Protein AF-A0A3Q8IQW9-F1 (afdb_monomer_lite)

Sequence (130 aa):
MASYMMYAAHRRGTMEKRWNALLVSPHSGTLALGEAGVYHARLLLGSRPKPCTQFPMIQGMAELQTALTELSRIFQAFLDGRGTRPYADELPGETVYVEHLLKLPNAQGLYTINSQPPVNGVPSSHRVVE

Organism: Leishmania donovani (NCBI:txid5661)

Secondary structure (DSSP, 8-state):
-HHHHHHHHTS-----S-TTTT---TTS----TT------HHHHHHT-SS---SSTTTTT-S-HHHHHHHHHHHHHHHHTT-S-BTTBSS--GGGGGTHHHHHHHHHTT-----------S--TT-TTT-

Structure (mmCIF, N/CA/C/O backbone):
data_AF-A0A3Q8IQW9-F1
#
_entry.id   AF-A0A3Q8IQW9-F1
#
loop_
_atom_site.group_PDB
_atom_site.id
_atom_site.type_symbol
_atom_site.label_atom_id
_atom_site.label_alt_id
_atom_site.label_comp_id
_atom_site.label_asym_id
_atom_site.label_entity_id
_atom_site.label_seq_id
_atom_site.pdbx_PDB_ins_code
_atom_site.Cartn_x
_atom_site.Cartn_y
_atom_site.Cartn_z
_atom_site.occupancy
_atom_site.B_iso_or_equiv
_atom_site.auth_seq_id
_atom_site.auth_comp_id
_atom_site.auth_asym_id
_atom_site.auth_atom_id
_atom_site.pdbx_PDB_model_num
ATOM 1 N N . MET A 1 1 ? 3.186 11.043 -8.104 1.00 52.44 1 MET A N 1
ATOM 2 C CA . MET A 1 1 ? 4.169 11.831 -8.890 1.00 52.44 1 MET A CA 1
ATOM 3 C C . MET A 1 1 ? 4.262 13.306 -8.478 1.00 52.44 1 MET A C 1
ATOM 5 O O . MET A 1 1 ? 5.368 13.809 -8.333 1.00 52.44 1 MET A O 1
ATOM 9 N N . ALA A 1 2 ? 3.137 14.005 -8.266 1.00 62.56 2 ALA A N 1
ATOM 10 C CA . ALA A 1 2 ? 3.112 15.464 -8.078 1.00 62.56 2 ALA A CA 1
ATOM 11 C C . ALA A 1 2 ? 3.941 15.998 -6.887 1.00 62.56 2 ALA A C 1
ATOM 13 O O . ALA A 1 2 ? 4.661 16.979 -7.044 1.00 62.56 2 ALA A O 1
ATOM 14 N N . SER A 1 3 ? 3.896 15.341 -5.720 1.00 64.94 3 SER A N 1
ATOM 15 C CA . SER A 1 3 ? 4.617 15.813 -4.522 1.00 64.94 3 SER A CA 1
ATOM 16 C C . SER A 1 3 ? 6.148 15.749 -4.672 1.00 64.94 3 SER A C 1
ATOM 18 O O . SER A 1 3 ? 6.846 16.706 -4.342 1.00 64.94 3 SER A O 1
ATOM 20 N N . TYR A 1 4 ? 6.679 14.665 -5.257 1.00 69.88 4 TYR A N 1
ATOM 21 C CA . TYR A 1 4 ? 8.121 14.524 -5.491 1.00 69.88 4 TYR A CA 1
ATOM 22 C C . TYR A 1 4 ? 8.646 15.567 -6.480 1.00 69.88 4 TYR A C 1
ATOM 24 O O . TYR A 1 4 ? 9.665 16.189 -6.210 1.00 69.88 4 TYR A O 1
ATOM 32 N N . MET A 1 5 ? 7.946 15.792 -7.598 1.00 68.69 5 MET A N 1
ATOM 33 C CA . MET A 1 5 ? 8.373 16.774 -8.602 1.00 68.69 5 MET A CA 1
ATOM 34 C C . MET A 1 5 ? 8.393 18.198 -8.041 1.00 68.69 5 MET A C 1
ATOM 36 O O . MET A 1 5 ? 9.328 18.940 -8.320 1.00 68.69 5 MET A O 1
ATOM 40 N N . MET A 1 6 ? 7.412 18.558 -7.206 1.00 65.44 6 MET A N 1
ATOM 41 C CA . MET A 1 6 ? 7.402 19.836 -6.485 1.00 65.44 6 MET A CA 1
ATOM 42 C C . MET A 1 6 ? 8.627 19.976 -5.575 1.00 65.44 6 MET A C 1
ATOM 44 O O . MET A 1 6 ? 9.334 20.976 -5.639 1.00 65.44 6 MET A O 1
ATOM 48 N N . TYR A 1 7 ? 8.925 18.953 -4.770 1.00 63.84 7 TYR A N 1
ATOM 49 C CA . TYR A 1 7 ? 10.113 18.946 -3.914 1.00 63.84 7 TYR A CA 1
ATOM 50 C C . TYR A 1 7 ? 11.421 19.017 -4.721 1.00 63.84 7 TYR A C 1
ATOM 52 O O . TYR A 1 7 ? 12.314 19.807 -4.414 1.00 63.84 7 TYR A O 1
ATOM 60 N N . ALA A 1 8 ? 11.534 18.208 -5.775 1.00 65.75 8 ALA A N 1
ATOM 61 C CA . ALA A 1 8 ? 12.722 18.120 -6.613 1.00 65.75 8 ALA A CA 1
ATOM 62 C C . ALA A 1 8 ? 12.962 19.403 -7.424 1.00 65.75 8 ALA A C 1
ATOM 64 O O . ALA A 1 8 ? 14.114 19.778 -7.606 1.00 65.75 8 ALA A O 1
ATOM 65 N N . ALA A 1 9 ? 11.911 20.120 -7.840 1.00 62.94 9 ALA A N 1
ATOM 66 C CA . ALA A 1 9 ? 12.029 21.409 -8.527 1.00 62.94 9 ALA A CA 1
ATOM 67 C C . ALA A 1 9 ? 12.739 22.480 -7.677 1.00 62.94 9 ALA A C 1
ATOM 69 O O . ALA A 1 9 ? 13.380 23.379 -8.221 1.00 62.94 9 ALA A O 1
ATOM 70 N N . HIS A 1 10 ? 12.674 22.368 -6.347 1.00 59.00 10 HIS A N 1
ATOM 71 C CA . HIS A 1 10 ? 13.406 23.246 -5.432 1.00 59.00 10 HIS A CA 1
ATOM 72 C C . HIS A 1 10 ? 14.879 22.841 -5.239 1.00 59.00 10 HIS A C 1
ATOM 74 O O . HIS A 1 10 ? 15.660 23.629 -4.703 1.00 59.00 10 HIS A O 1
ATOM 80 N N . ARG A 1 11 ? 15.297 21.649 -5.689 1.00 59.16 11 ARG A N 1
ATOM 81 C CA . ARG A 1 11 ? 16.696 21.204 -5.642 1.00 59.16 11 ARG A CA 1
ATOM 82 C C . ARG A 1 11 ? 17.403 21.532 -6.958 1.00 59.16 11 ARG A C 1
ATOM 84 O O . ARG A 1 11 ? 17.078 20.998 -8.013 1.00 59.16 11 ARG A O 1
ATOM 91 N N . ARG A 1 12 ? 18.422 22.395 -6.898 1.00 50.72 12 ARG A N 1
ATOM 92 C CA . ARG A 1 12 ? 19.330 22.633 -8.031 1.00 50.72 12 ARG A CA 1
ATOM 93 C C . ARG A 1 12 ? 20.325 21.473 -8.134 1.00 50.72 12 ARG A C 1
ATOM 95 O O . ARG A 1 12 ? 21.205 21.356 -7.289 1.00 50.72 12 ARG A O 1
ATOM 102 N N . GLY A 1 13 ? 20.184 20.637 -9.161 1.00 56.97 13 GLY A N 1
ATOM 103 C CA . GLY A 1 13 ? 21.138 19.576 -9.497 1.00 56.97 13 GLY A CA 1
ATOM 104 C C . GLY A 1 13 ? 20.439 18.291 -9.930 1.00 56.97 13 GLY A C 1
ATOM 105 O O . GLY A 1 13 ? 19.781 17.631 -9.129 1.00 56.97 13 GLY A O 1
ATOM 106 N N . THR A 1 14 ? 20.581 17.921 -11.200 1.00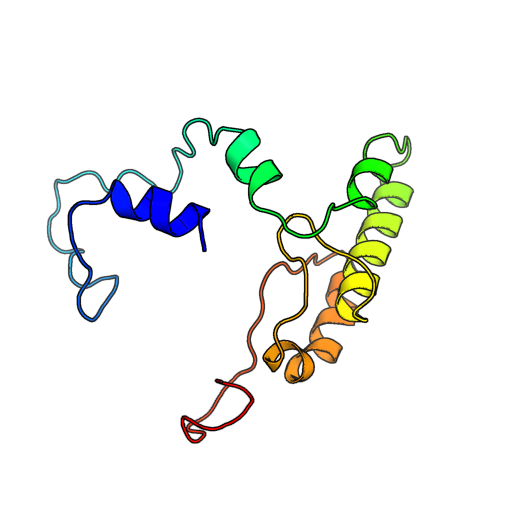 55.19 14 THR A N 1
ATOM 107 C CA . THR A 1 14 ? 20.147 16.620 -11.713 1.00 55.19 14 THR A CA 1
ATOM 108 C C . THR A 1 14 ? 21.135 15.555 -11.249 1.00 55.19 14 THR A C 1
ATOM 110 O O . THR A 1 14 ? 22.312 15.596 -11.601 1.00 55.19 14 THR A O 1
ATOM 113 N N . MET A 1 15 ? 20.676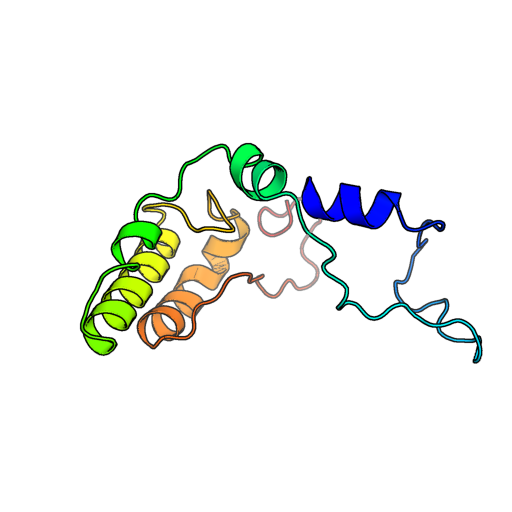 14.604 -10.432 1.00 58.34 15 MET A N 1
ATOM 114 C CA . MET A 1 15 ? 21.500 13.456 -10.060 1.00 58.34 15 MET A CA 1
ATOM 115 C C . MET A 1 15 ? 21.623 12.514 -11.252 1.00 58.34 15 MET A C 1
ATOM 117 O O . MET A 1 15 ? 20.748 11.691 -11.509 1.00 58.34 15 MET A O 1
ATOM 121 N N . GLU A 1 16 ? 22.722 12.627 -11.985 1.00 58.06 16 GLU A N 1
ATOM 122 C CA . GLU A 1 16 ? 23.052 11.666 -13.023 1.00 58.06 16 GLU A CA 1
ATOM 123 C C . GLU A 1 16 ? 23.694 10.428 -12.376 1.00 58.06 16 GLU A C 1
ATOM 125 O O . GLU A 1 16 ? 24.776 10.479 -11.795 1.00 58.06 16 GLU A O 1
ATOM 130 N N . LYS A 1 17 ? 23.025 9.280 -12.515 1.00 61.94 17 LYS A N 1
ATOM 131 C CA . LYS A 1 17 ? 23.561 7.913 -12.345 1.00 61.94 17 LYS A CA 1
ATOM 132 C C . LYS A 1 17 ? 23.630 7.333 -10.925 1.00 61.94 17 LYS A C 1
ATOM 134 O O . LYS A 1 17 ? 23.366 6.140 -10.793 1.00 61.94 17 LYS A O 1
ATOM 139 N N . ARG A 1 18 ? 23.957 8.082 -9.863 1.00 63.22 18 ARG A N 1
ATOM 140 C CA . ARG A 1 18 ? 23.964 7.545 -8.477 1.00 63.22 18 ARG A CA 1
ATOM 141 C C . ARG A 1 18 ? 23.552 8.586 -7.443 1.00 63.22 18 ARG A C 1
ATOM 143 O O . ARG A 1 18 ? 24.169 9.642 -7.360 1.00 63.22 18 ARG A O 1
ATOM 150 N N . TRP A 1 19 ? 22.594 8.224 -6.582 1.00 62.69 19 TRP A N 1
ATOM 151 C CA . TRP A 1 19 ? 22.060 9.114 -5.540 1.00 62.69 19 TRP A CA 1
ATOM 152 C C . TRP A 1 19 ? 23.129 9.633 -4.552 1.00 62.69 19 TRP A C 1
ATOM 154 O O . TRP A 1 19 ? 23.018 10.739 -4.038 1.00 62.69 19 TRP A O 1
ATOM 164 N N . ASN A 1 20 ? 24.211 8.871 -4.337 1.00 58.38 20 ASN A N 1
ATOM 165 C CA . ASN A 1 20 ? 25.249 9.176 -3.342 1.00 58.38 20 ASN A CA 1
ATOM 166 C C . ASN A 1 20 ? 26.592 9.662 -3.921 1.00 58.38 20 ASN A C 1
ATOM 168 O O . ASN A 1 20 ? 27.566 9.749 -3.177 1.00 58.38 20 ASN A O 1
ATOM 172 N N . ALA A 1 21 ? 26.694 9.984 -5.215 1.00 47.97 21 ALA A N 1
ATOM 173 C CA . ALA A 1 21 ? 27.984 10.375 -5.806 1.00 47.97 21 ALA A CA 1
ATOM 174 C C . ALA A 1 21 ? 28.545 11.727 -5.296 1.00 47.97 21 ALA A C 1
ATOM 176 O O . ALA A 1 21 ? 29.678 12.067 -5.618 1.00 47.97 21 ALA A O 1
ATOM 177 N N . LEU A 1 22 ? 27.790 12.481 -4.484 1.00 44.06 22 LEU A N 1
ATOM 178 C CA . LEU A 1 22 ? 28.156 13.812 -3.978 1.00 44.06 22 LEU A CA 1
ATOM 179 C C . LEU A 1 22 ? 28.412 13.887 -2.459 1.00 44.06 22 LEU A C 1
ATOM 181 O O . LEU A 1 22 ? 28.554 14.983 -1.928 1.00 44.06 22 LEU A O 1
ATOM 185 N N . LEU A 1 23 ? 28.530 12.766 -1.737 1.00 43.25 23 LEU A N 1
ATOM 186 C CA . LEU A 1 23 ? 28.791 12.790 -0.282 1.00 43.25 23 LEU A CA 1
ATOM 187 C C . LEU A 1 23 ? 30.257 13.085 0.110 1.00 43.25 23 LEU A C 1
ATOM 189 O O . LEU A 1 23 ? 30.668 12.776 1.225 1.00 43.25 23 LEU A O 1
ATOM 193 N N . VAL A 1 24 ? 31.049 13.716 -0.764 1.00 40.53 24 VAL A N 1
ATOM 194 C CA . VAL A 1 24 ? 32.398 14.208 -0.431 1.00 40.53 24 VAL A CA 1
ATOM 195 C C . VAL A 1 24 ? 32.445 15.730 -0.570 1.00 40.53 24 VAL A C 1
ATOM 197 O O . VAL A 1 24 ? 33.037 16.280 -1.490 1.00 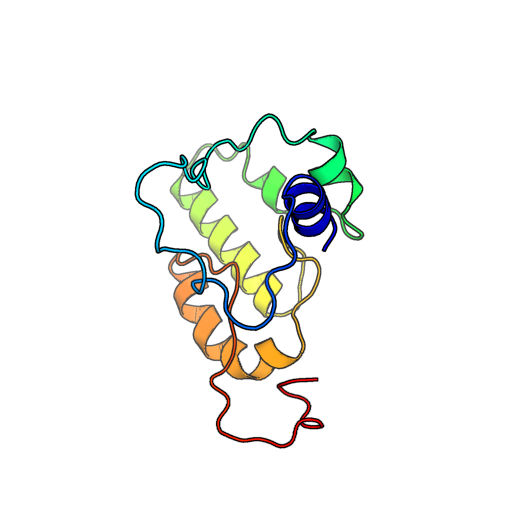40.53 24 VAL A O 1
ATOM 200 N N . SER A 1 25 ? 31.800 16.425 0.365 1.00 34.66 25 SER A N 1
ATOM 201 C CA . SER A 1 25 ? 32.236 17.757 0.794 1.00 34.66 25 SER A CA 1
ATOM 202 C C . SER A 1 25 ? 31.791 17.978 2.243 1.00 34.66 25 SER A C 1
ATOM 204 O O . SER A 1 25 ? 30.599 17.830 2.520 1.00 34.66 25 SER A O 1
ATOM 206 N N . PRO A 1 26 ? 32.690 18.299 3.195 1.00 41.06 26 PRO A N 1
ATOM 207 C CA . PRO A 1 26 ? 32.339 18.266 4.613 1.00 41.06 26 PRO A CA 1
ATOM 208 C C . PRO A 1 26 ? 31.449 19.429 5.071 1.00 41.06 26 PRO A C 1
ATOM 210 O O . PRO A 1 26 ? 31.004 19.410 6.215 1.00 41.06 26 PRO A O 1
ATOM 213 N N . HIS A 1 27 ? 31.216 20.469 4.260 1.00 35.81 27 HIS A N 1
ATOM 214 C CA . HIS A 1 27 ? 30.662 21.750 4.736 1.00 35.81 27 HIS A CA 1
ATOM 215 C C . HIS A 1 27 ? 29.563 22.329 3.831 1.00 35.81 27 HIS A C 1
ATOM 217 O O . HIS A 1 27 ? 29.598 23.498 3.450 1.00 35.81 27 HIS A O 1
ATOM 223 N N . SER A 1 28 ? 28.541 21.546 3.499 1.00 35.38 28 SER A N 1
ATOM 224 C CA . SER A 1 28 ? 27.280 22.138 3.053 1.00 35.38 28 SER A CA 1
ATOM 225 C C . SER A 1 28 ? 26.142 21.332 3.636 1.00 35.38 28 SER A C 1
ATOM 227 O O . SER A 1 28 ? 26.026 20.139 3.367 1.00 35.38 28 SER A O 1
ATOM 229 N N . GLY A 1 29 ? 25.376 21.977 4.516 1.00 37.97 29 GLY A N 1
ATOM 230 C CA . GLY A 1 29 ? 24.263 21.372 5.221 1.00 37.97 29 GLY A CA 1
ATOM 231 C C . GLY A 1 29 ? 23.320 20.727 4.225 1.00 37.97 29 GLY A C 1
ATOM 232 O O . GLY A 1 29 ? 22.551 21.403 3.543 1.00 37.97 29 GLY A O 1
ATOM 233 N N . THR A 1 30 ? 23.379 19.402 4.162 1.00 39.59 30 THR A N 1
ATOM 234 C CA . THR A 1 30 ? 22.270 18.575 3.728 1.00 39.59 30 THR A CA 1
ATOM 235 C C . THR A 1 30 ? 21.095 19.006 4.593 1.00 39.59 30 THR A C 1
ATOM 237 O O . THR A 1 30 ? 20.985 18.567 5.736 1.00 39.59 30 THR A O 1
ATOM 240 N N . LEU A 1 31 ? 20.266 19.936 4.10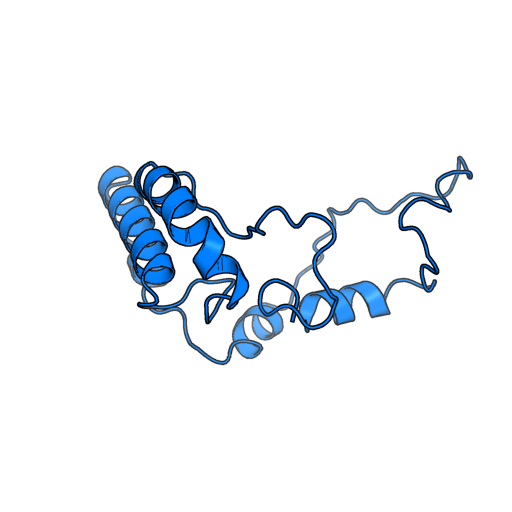6 1.00 39.94 31 LEU A N 1
ATOM 241 C CA . LEU A 1 31 ? 18.991 20.233 4.743 1.00 39.94 31 LEU A CA 1
ATOM 242 C C . LEU A 1 31 ? 18.298 18.885 4.888 1.00 39.94 31 LEU A C 1
ATOM 244 O O . LEU A 1 31 ? 18.054 18.188 3.893 1.00 39.94 31 LEU A O 1
ATOM 248 N N . ALA A 1 32 ? 18.140 18.481 6.146 1.00 41.44 32 ALA A N 1
ATOM 249 C CA . ALA A 1 32 ? 17.633 17.184 6.519 1.00 41.44 32 ALA A CA 1
ATOM 250 C C . ALA A 1 32 ? 16.337 16.926 5.745 1.00 41.44 32 ALA A C 1
ATOM 252 O O . ALA A 1 32 ? 15.498 17.818 5.592 1.00 41.44 32 ALA A O 1
ATOM 253 N N . LEU A 1 33 ? 16.179 15.701 5.243 1.00 45.88 33 LEU A N 1
ATOM 254 C CA . LEU A 1 33 ? 14.877 15.151 4.870 1.00 45.88 33 LEU A CA 1
ATOM 255 C C . LEU A 1 33 ? 13.974 15.225 6.115 1.00 45.88 33 LEU A C 1
ATOM 257 O O . LEU A 1 33 ? 13.925 14.284 6.897 1.00 45.88 33 LEU A O 1
ATOM 261 N N . GLY A 1 34 ? 13.360 16.377 6.372 1.00 40.31 34 GLY A N 1
ATOM 262 C CA . GLY A 1 34 ? 12.746 16.648 7.670 1.00 40.31 34 GLY A CA 1
ATOM 263 C C . GLY A 1 34 ? 12.033 17.990 7.776 1.00 40.31 34 GLY A C 1
ATOM 264 O O . GLY A 1 34 ? 11.019 18.063 8.461 1.00 40.31 34 GLY A O 1
ATOM 265 N N . GLU A 1 35 ? 12.452 19.026 7.045 1.00 43.56 35 GLU A N 1
ATOM 266 C CA . GLU A 1 35 ? 11.654 20.255 6.961 1.00 43.56 35 GLU A CA 1
ATOM 267 C C . GLU A 1 35 ? 10.536 20.076 5.930 1.00 43.56 35 GLU A C 1
ATOM 269 O O . GLU A 1 35 ? 10.566 20.598 4.816 1.00 43.56 35 GLU A O 1
ATOM 274 N N . ALA A 1 36 ? 9.521 19.296 6.310 1.00 44.22 36 ALA A N 1
ATOM 275 C CA . ALA A 1 36 ? 8.209 19.307 5.678 1.00 44.22 36 ALA A CA 1
ATOM 276 C C . ALA A 1 36 ? 7.522 20.647 5.995 1.00 44.22 36 ALA A C 1
ATOM 278 O O . ALA A 1 36 ? 6.537 20.711 6.729 1.00 44.22 36 ALA A O 1
ATOM 279 N N . GLY A 1 37 ? 8.088 21.738 5.474 1.00 43.62 37 GLY A N 1
ATOM 280 C CA . GLY A 1 37 ? 7.481 23.055 5.498 1.00 43.62 37 GLY A CA 1
ATOM 281 C C . GLY A 1 37 ? 6.131 22.974 4.802 1.00 43.62 37 GLY A C 1
ATOM 282 O O . GLY A 1 37 ? 6.073 22.724 3.604 1.00 43.62 37 GLY A O 1
ATOM 283 N N . VAL A 1 38 ? 5.067 23.107 5.598 1.00 47.75 38 VAL A N 1
ATOM 284 C CA . VAL A 1 38 ? 3.676 23.392 5.218 1.00 47.75 38 VAL A CA 1
ATOM 285 C C . VAL A 1 38 ? 3.338 22.940 3.793 1.00 47.75 38 VAL A C 1
ATOM 287 O O . VAL A 1 38 ? 3.178 23.747 2.877 1.00 47.75 38 VAL A O 1
ATOM 290 N N . TYR A 1 39 ? 3.193 21.629 3.590 1.00 51.78 39 TYR A N 1
ATOM 291 C CA . TYR A 1 39 ? 2.466 21.152 2.420 1.00 51.78 39 TYR A CA 1
ATOM 292 C C . TYR A 1 39 ? 1.067 21.769 2.490 1.00 51.78 39 TYR A C 1
ATOM 294 O O . TYR A 1 39 ? 0.306 21.479 3.415 1.00 51.78 39 TYR A O 1
ATOM 302 N N . HIS A 1 40 ? 0.715 22.642 1.541 1.00 54.50 40 HIS A N 1
ATOM 303 C CA . HIS A 1 40 ? -0.656 23.128 1.433 1.00 54.50 40 HIS A CA 1
ATOM 304 C C . HIS A 1 40 ? -1.567 21.901 1.339 1.00 54.50 40 HIS A C 1
ATOM 306 O O . HIS A 1 40 ? -1.489 21.158 0.364 1.00 54.50 40 HIS A O 1
ATOM 312 N N . ALA A 1 41 ? -2.433 21.678 2.332 1.00 54.62 41 ALA A N 1
ATOM 313 C CA . ALA A 1 41 ? -3.354 20.538 2.370 1.00 54.62 41 ALA A CA 1
ATOM 314 C C . ALA A 1 41 ? -4.151 20.380 1.057 1.00 54.62 41 ALA A C 1
ATOM 316 O O . ALA A 1 41 ? -4.473 19.268 0.656 1.00 54.62 41 ALA A O 1
ATOM 317 N N . ARG A 1 42 ? -4.370 21.481 0.319 1.00 52.81 42 ARG A N 1
ATOM 318 C CA . ARG A 1 42 ? -4.923 21.487 -1.046 1.00 52.81 42 ARG A CA 1
ATOM 319 C C . ARG A 1 42 ? -4.124 20.666 -2.069 1.00 52.81 42 ARG A C 1
ATOM 321 O O . ARG A 1 42 ? -4.747 20.057 -2.924 1.00 52.81 42 ARG A O 1
ATOM 328 N N . LEU A 1 43 ? -2.793 20.612 -1.999 1.00 56.66 43 LEU A N 1
ATOM 329 C CA . LEU A 1 43 ? -1.959 19.780 -2.882 1.00 56.66 43 LEU A CA 1
ATOM 330 C C . LEU A 1 43 ? -2.077 18.288 -2.543 1.00 56.66 43 LEU A C 1
ATOM 332 O O . LEU A 1 43 ? -2.117 17.452 -3.443 1.00 56.66 43 LEU A O 1
ATOM 336 N N . LEU A 1 44 ? -2.165 17.952 -1.254 1.00 59.84 44 LEU A N 1
ATOM 337 C CA . LEU A 1 44 ? -2.341 16.569 -0.793 1.00 59.84 44 LEU A CA 1
ATOM 338 C C . LEU A 1 44 ? -3.762 16.046 -1.063 1.00 59.84 44 LEU A C 1
ATOM 340 O O . LEU A 1 44 ? -3.933 14.874 -1.377 1.00 59.84 44 LEU A O 1
ATOM 344 N N . LEU A 1 45 ? -4.773 16.916 -0.978 1.00 56.72 45 LEU A N 1
ATOM 345 C CA . LEU A 1 45 ? -6.183 16.565 -1.173 1.00 56.72 45 LEU A CA 1
ATOM 346 C C . LEU A 1 45 ? -6.641 16.682 -2.636 1.00 56.72 45 LEU A C 1
ATOM 348 O O . LEU A 1 45 ? -7.437 15.869 -3.090 1.00 56.72 45 LEU A O 1
ATOM 352 N N . GLY A 1 46 ? -6.142 17.668 -3.387 1.00 52.09 46 GLY A N 1
ATOM 353 C CA . GLY A 1 46 ? -6.559 17.945 -4.768 1.00 52.09 46 GLY A CA 1
ATOM 354 C C . GLY A 1 46 ? -5.853 17.108 -5.835 1.00 52.09 46 GLY A C 1
ATOM 355 O O . GLY A 1 46 ? -6.216 17.182 -7.003 1.00 52.09 46 GLY A O 1
ATOM 356 N N . SER A 1 47 ? -4.846 16.317 -5.460 1.00 56.72 47 SER A N 1
ATOM 357 C CA . SER A 1 47 ? -4.093 15.464 -6.390 1.00 56.72 47 SER A CA 1
ATOM 358 C C . SER A 1 47 ? -4.662 14.052 -6.527 1.00 56.72 47 SER A C 1
ATOM 360 O O . SER A 1 47 ? -4.105 13.247 -7.274 1.00 56.72 47 SER A O 1
ATOM 362 N N . ARG A 1 48 ? -5.751 13.736 -5.814 1.00 63.16 48 ARG A N 1
ATOM 363 C CA . ARG A 1 48 ? -6.285 12.379 -5.761 1.00 63.16 48 ARG A CA 1
ATOM 364 C C . ARG A 1 48 ? -7.476 12.169 -6.695 1.00 63.16 48 ARG A C 1
ATOM 366 O O . ARG A 1 48 ? -8.481 12.858 -6.539 1.00 63.16 48 ARG A O 1
ATOM 373 N N . PRO A 1 49 ? -7.415 11.179 -7.602 1.00 62.94 49 PRO A N 1
ATOM 374 C CA . PRO A 1 49 ? -8.549 10.799 -8.436 1.00 62.94 49 PRO A CA 1
ATOM 375 C C . PRO A 1 49 ? -9.678 10.115 -7.651 1.00 62.94 49 PRO A C 1
ATOM 377 O O . PRO A 1 49 ? -10.829 10.215 -8.068 1.00 62.94 49 PRO A O 1
ATOM 380 N N . LYS A 1 50 ? -9.390 9.435 -6.525 1.00 72.81 50 LYS A N 1
ATOM 381 C CA . LYS A 1 50 ? -10.413 8.752 -5.713 1.00 72.81 50 LYS A CA 1
ATOM 382 C C . LYS A 1 50 ? -10.421 9.250 -4.258 1.00 72.81 50 LYS A C 1
ATOM 384 O O . LYS A 1 50 ? -9.368 9.282 -3.618 1.00 72.81 50 LYS A O 1
ATOM 389 N N . PRO A 1 51 ? -11.591 9.620 -3.702 1.00 69.81 51 PRO A N 1
ATOM 390 C CA . PRO A 1 51 ? -11.694 10.038 -2.309 1.00 69.81 51 PRO A CA 1
ATOM 391 C C . PRO A 1 51 ? -11.522 8.846 -1.358 1.00 69.81 51 PRO A C 1
ATOM 393 O O . PRO A 1 51 ? -12.133 7.793 -1.535 1.00 69.81 51 PRO A O 1
ATOM 396 N N . CYS A 1 52 ? -10.726 9.034 -0.305 1.00 74.81 52 CYS A N 1
ATOM 397 C CA . CYS A 1 52 ? -10.568 8.056 0.768 1.00 74.81 52 CYS A CA 1
ATOM 398 C C . CYS A 1 52 ? -11.677 8.233 1.812 1.00 74.81 52 CYS A C 1
ATOM 400 O O . CYS A 1 52 ? -11.582 9.091 2.688 1.00 74.81 52 CYS A O 1
ATOM 402 N N . THR A 1 53 ? -12.742 7.441 1.708 1.00 76.06 53 THR A N 1
ATOM 403 C CA . THR A 1 53 ? -13.942 7.581 2.555 1.00 76.06 53 THR A CA 1
ATOM 404 C C . THR A 1 53 ? -13.889 6.772 3.849 1.00 76.06 53 THR A C 1
ATOM 406 O O . THR A 1 53 ? -14.591 7.099 4.799 1.00 76.06 53 THR A O 1
ATOM 409 N N . GLN A 1 54 ? -13.044 5.739 3.920 1.00 78.81 54 GLN A N 1
ATOM 410 C CA . GLN A 1 54 ? -13.025 4.798 5.046 1.00 78.81 54 GLN A CA 1
ATOM 411 C C . GLN A 1 54 ? -12.171 5.285 6.229 1.00 78.81 54 GLN A C 1
ATOM 413 O O . GLN A 1 54 ? -12.499 5.014 7.377 1.00 78.81 54 GLN A O 1
ATOM 418 N N . PHE A 1 55 ? -11.094 6.034 5.974 1.00 78.00 55 PHE A N 1
ATOM 419 C CA . PHE A 1 55 ? -10.205 6.535 7.033 1.00 78.00 55 PHE A CA 1
ATOM 420 C C . PHE A 1 55 ? -10.841 7.605 7.936 1.00 78.00 55 PHE A C 1
ATOM 422 O O . PHE A 1 55 ? -10.621 7.544 9.145 1.00 78.00 55 PHE A O 1
ATOM 429 N N . PRO A 1 56 ? -11.655 8.549 7.419 1.00 79.25 56 PRO A N 1
ATOM 430 C CA . PRO A 1 56 ? -12.390 9.479 8.273 1.00 79.25 56 PRO A CA 1
ATOM 431 C C . PRO A 1 56 ? -13.325 8.788 9.274 1.00 79.25 56 PRO A C 1
ATOM 433 O O . PRO A 1 56 ? -13.525 9.315 10.358 1.00 79.25 56 PRO A O 1
ATOM 436 N N . MET A 1 57 ? -13.847 7.594 8.963 1.00 77.38 57 MET A N 1
ATOM 437 C CA . MET A 1 57 ? -14.717 6.843 9.883 1.00 77.38 57 MET A CA 1
ATOM 438 C C . MET A 1 57 ? -13.986 6.364 11.147 1.00 77.38 57 MET A C 1
ATOM 440 O O . MET A 1 57 ? -14.627 6.095 12.158 1.00 77.38 57 MET A O 1
ATOM 444 N N . ILE A 1 58 ? -12.652 6.267 11.100 1.00 81.00 58 ILE A N 1
ATOM 445 C CA . ILE A 1 58 ? -11.823 5.924 12.262 1.00 81.00 58 ILE A CA 1
ATOM 446 C C . ILE A 1 58 ? -11.642 7.150 13.172 1.00 81.00 58 ILE A C 1
ATOM 448 O O . ILE A 1 58 ? -11.573 7.012 14.395 1.00 81.00 58 ILE A O 1
ATOM 452 N N . GLN A 1 59 ? -11.596 8.360 12.600 1.00 72.25 59 GLN A N 1
ATOM 453 C CA . GLN A 1 59 ? -11.526 9.611 13.359 1.00 72.25 59 GLN A CA 1
ATOM 454 C C . GLN A 1 59 ? -12.866 9.869 14.064 1.00 72.25 59 GLN A C 1
ATOM 456 O O . GLN A 1 59 ? -13.771 10.484 13.513 1.00 72.25 59 GLN A O 1
ATOM 461 N N . GLY A 1 60 ? -12.996 9.379 15.296 1.00 70.94 60 GLY A N 1
ATOM 462 C CA . GLY A 1 60 ? -14.219 9.498 16.099 1.00 70.94 60 GLY A CA 1
ATOM 463 C C . GLY A 1 60 ? -14.582 8.229 16.864 1.00 70.94 60 GLY A C 1
ATOM 464 O O . GLY A 1 60 ? -15.487 8.254 17.694 1.00 70.94 60 GLY A O 1
ATOM 465 N N . MET A 1 61 ? -13.866 7.127 16.629 1.00 84.50 61 MET A N 1
ATOM 466 C CA . MET A 1 61 ? -14.012 5.921 17.436 1.00 84.50 61 MET A CA 1
ATOM 467 C C . MET A 1 61 ? -13.446 6.151 18.840 1.00 84.50 61 MET A C 1
ATOM 469 O O . MET A 1 61 ? -12.282 6.515 18.996 1.00 84.50 61 MET A O 1
ATOM 473 N N . ALA A 1 62 ? -14.280 5.941 19.861 1.00 81.75 62 ALA A N 1
ATOM 474 C CA . ALA A 1 62 ? -13.902 6.164 21.257 1.00 81.75 62 ALA A CA 1
ATOM 475 C C . ALA A 1 62 ? -12.912 5.110 21.780 1.00 81.75 62 ALA A C 1
ATOM 477 O O . ALA A 1 62 ? -12.103 5.394 22.660 1.00 81.75 62 ALA A O 1
ATOM 478 N N . GLU A 1 63 ? -12.969 3.893 21.238 1.00 91.50 63 GLU A N 1
ATOM 479 C CA . GLU A 1 63 ? -12.144 2.775 21.677 1.00 91.50 63 GLU A CA 1
ATOM 480 C C . GLU A 1 63 ? -11.005 2.506 20.690 1.00 91.50 63 GLU A C 1
ATOM 482 O O . GLU A 1 63 ? -11.225 2.188 19.517 1.00 91.50 63 GLU A O 1
ATOM 487 N N . LEU A 1 64 ? -9.770 2.582 21.195 1.00 87.56 64 LEU A N 1
ATOM 488 C CA . LEU A 1 64 ? -8.555 2.383 20.405 1.00 87.56 64 LEU A CA 1
ATOM 489 C C . LEU A 1 64 ? -8.508 1.000 19.741 1.00 87.56 64 LEU A C 1
ATOM 491 O O . LEU A 1 64 ? -8.128 0.890 18.580 1.00 87.56 64 LEU A O 1
ATOM 495 N N . GLN A 1 65 ? -8.909 -0.054 20.452 1.00 90.56 65 GLN A N 1
ATOM 496 C CA . GLN A 1 65 ? -8.839 -1.418 19.926 1.00 90.56 65 GLN A CA 1
ATOM 497 C C . GLN A 1 65 ? -9.794 -1.627 18.742 1.00 90.56 65 GLN A C 1
ATOM 499 O O . GLN A 1 65 ? -9.431 -2.252 17.742 1.00 90.56 65 GLN A O 1
ATOM 504 N N . THR A 1 66 ? -10.989 -1.044 18.825 1.00 90.25 66 THR A N 1
ATOM 505 C CA . THR A 1 66 ? -11.966 -1.032 17.734 1.00 90.25 66 THR A CA 1
ATOM 506 C C . THR A 1 66 ? -11.437 -0.233 16.539 1.00 90.25 66 THR A C 1
ATOM 508 O O . THR A 1 66 ? -11.474 -0.720 15.409 1.00 90.25 66 THR A O 1
ATOM 511 N N . ALA A 1 67 ? -10.827 0.933 16.783 1.00 89.44 67 ALA A N 1
ATOM 512 C CA . ALA A 1 67 ? -10.190 1.740 15.741 1.00 89.44 67 ALA A CA 1
ATOM 513 C C . ALA A 1 67 ? -9.060 0.994 15.007 1.00 89.44 67 ALA A C 1
ATOM 515 O O . ALA A 1 67 ? -8.980 1.041 13.779 1.00 89.44 67 ALA A O 1
ATOM 516 N N . LEU A 1 68 ? -8.203 0.273 15.739 1.00 90.81 68 LEU A N 1
ATOM 517 C CA . LEU A 1 68 ? -7.120 -0.530 15.161 1.00 90.81 68 LEU A CA 1
ATOM 518 C C . LEU A 1 68 ? -7.651 -1.723 14.358 1.00 90.81 68 LEU A C 1
ATOM 520 O O . LEU A 1 68 ? -7.128 -2.026 13.289 1.00 90.81 68 LEU A O 1
ATOM 524 N N . THR A 1 69 ? -8.716 -2.368 14.831 1.00 91.81 69 THR A N 1
ATOM 525 C CA . THR A 1 69 ? -9.359 -3.479 14.113 1.00 91.81 69 THR A CA 1
ATOM 526 C C . THR A 1 69 ? -9.933 -3.011 12.775 1.00 91.81 69 THR A C 1
ATOM 528 O O . THR A 1 69 ? -9.698 -3.640 11.739 1.00 91.81 69 THR A O 1
ATOM 531 N N . GLU A 1 70 ? -10.618 -1.865 12.765 1.00 91.00 70 GLU A N 1
ATOM 532 C CA . GLU A 1 70 ? -11.106 -1.253 11.527 1.00 91.00 70 GLU A CA 1
ATOM 533 C C . GLU A 1 70 ? -9.967 -0.829 10.601 1.00 91.00 70 GLU A C 1
ATOM 535 O O . GLU A 1 70 ? -10.053 -1.021 9.387 1.00 91.00 70 GLU A O 1
ATOM 540 N N . LEU A 1 71 ? -8.864 -0.319 11.152 1.00 90.38 71 LEU A N 1
ATOM 541 C CA . LEU A 1 71 ? -7.686 0.030 10.366 1.00 90.38 71 LEU A CA 1
ATOM 542 C C . LEU A 1 71 ? -7.100 -1.204 9.660 1.00 90.38 71 LEU A C 1
ATOM 544 O O . LEU A 1 71 ? -6.907 -1.171 8.443 1.00 90.38 71 LEU A O 1
ATOM 548 N N . SER A 1 72 ? -6.914 -2.321 10.371 1.00 92.31 72 SER A N 1
ATOM 549 C CA . SER A 1 72 ? -6.495 -3.600 9.777 1.00 92.31 72 SER A CA 1
ATOM 550 C C . SER A 1 72 ? -7.458 -4.083 8.693 1.00 92.31 72 SER A C 1
ATOM 552 O O . SER A 1 72 ? -7.022 -4.588 7.655 1.00 92.31 72 SER A O 1
ATOM 554 N N . ARG A 1 73 ? -8.770 -3.911 8.894 1.00 91.62 73 ARG A N 1
ATOM 555 C CA . ARG A 1 73 ? -9.789 -4.270 7.898 1.00 91.62 73 ARG A CA 1
ATOM 556 C C . ARG A 1 73 ? -9.664 -3.427 6.630 1.00 91.62 73 ARG A C 1
ATOM 558 O O . ARG A 1 73 ? -9.738 -3.976 5.534 1.00 91.62 73 ARG A O 1
ATOM 565 N N . ILE A 1 74 ? -9.452 -2.117 6.756 1.00 90.31 74 ILE A N 1
ATOM 566 C CA . ILE A 1 74 ? -9.290 -1.215 5.606 1.00 90.31 74 ILE A CA 1
ATOM 567 C C . ILE A 1 74 ? -8.028 -1.561 4.809 1.00 90.31 74 ILE A C 1
ATOM 569 O O . ILE A 1 74 ? -8.069 -1.609 3.579 1.00 90.31 74 ILE A O 1
ATOM 573 N N . PHE A 1 75 ? -6.912 -1.832 5.488 1.00 91.19 75 PHE A N 1
ATOM 574 C CA . PHE A 1 75 ? -5.667 -2.202 4.812 1.00 91.19 75 PHE A CA 1
ATOM 575 C C . PHE A 1 75 ? -5.784 -3.533 4.064 1.00 91.19 75 PHE A C 1
ATOM 577 O O . PHE A 1 75 ? -5.331 -3.626 2.924 1.00 91.19 75 PHE A O 1
ATOM 584 N N . GLN A 1 76 ? -6.440 -4.532 4.657 1.00 90.50 76 GLN A N 1
ATOM 585 C CA . GLN A 1 76 ? -6.713 -5.802 3.978 1.00 90.50 76 GLN A CA 1
ATOM 586 C C . GLN A 1 76 ? -7.670 -5.635 2.797 1.00 90.50 76 GLN A C 1
ATOM 588 O O . GLN A 1 76 ? -7.405 -6.169 1.724 1.00 90.50 76 GLN A O 1
ATOM 593 N N . ALA A 1 77 ? -8.737 -4.844 2.953 1.00 89.00 77 ALA A N 1
ATOM 594 C CA . ALA A 1 77 ? -9.687 -4.598 1.874 1.00 89.00 77 ALA A CA 1
ATOM 595 C C . ALA A 1 77 ? -8.994 -3.994 0.646 1.00 89.00 77 ALA A C 1
ATOM 597 O O . ALA A 1 77 ? -9.232 -4.451 -0.471 1.00 89.00 77 ALA A O 1
ATOM 598 N N . PHE A 1 78 ? -8.081 -3.038 0.847 1.00 89.75 78 PHE A N 1
ATOM 599 C CA . PHE A 1 78 ? -7.298 -2.480 -0.253 1.00 89.75 78 PHE A CA 1
ATOM 600 C C . PHE A 1 78 ? -6.421 -3.531 -0.943 1.00 89.75 78 PHE A C 1
ATOM 602 O O . PHE A 1 78 ? -6.339 -3.523 -2.168 1.00 89.75 78 PHE A O 1
ATOM 609 N N . LEU A 1 79 ? -5.790 -4.436 -0.180 1.00 89.69 79 LEU A N 1
ATOM 610 C CA . LEU A 1 79 ? -5.014 -5.544 -0.748 1.00 89.69 79 LEU A CA 1
ATOM 611 C C . LEU A 1 79 ? -5.888 -6.483 -1.593 1.00 89.69 79 LEU A C 1
ATOM 613 O O . LEU A 1 79 ? -5.434 -6.945 -2.627 1.00 89.69 79 LEU A O 1
ATOM 617 N N . ASP A 1 80 ? -7.157 -6.670 -1.224 1.00 88.25 80 ASP A N 1
ATOM 618 C CA . ASP A 1 80 ? -8.141 -7.418 -2.021 1.00 88.25 80 ASP A CA 1
ATOM 619 C C . ASP A 1 80 ? -8.686 -6.634 -3.239 1.00 88.25 80 ASP A C 1
ATOM 621 O O . ASP A 1 80 ? -9.679 -7.039 -3.846 1.00 88.25 80 ASP A O 1
ATOM 625 N N . GLY A 1 81 ? -8.123 -5.464 -3.561 1.00 85.31 81 GLY A N 1
ATOM 626 C CA . GLY A 1 81 ? -8.619 -4.583 -4.624 1.00 85.31 81 GLY A CA 1
ATOM 627 C C . GLY A 1 81 ? -9.923 -3.852 -4.278 1.00 85.31 81 GLY A C 1
ATOM 628 O O . GLY A 1 81 ? -10.590 -3.311 -5.161 1.00 85.31 81 GLY A O 1
ATOM 629 N N . ARG A 1 82 ? -10.315 -3.825 -2.999 1.00 83.62 82 ARG A N 1
ATOM 630 C CA . ARG A 1 82 ? -11.555 -3.205 -2.513 1.00 83.62 82 ARG A CA 1
ATOM 631 C C . ARG A 1 82 ? -11.253 -1.976 -1.663 1.00 83.62 82 ARG A C 1
ATOM 633 O O . ARG A 1 82 ? -10.907 -2.074 -0.492 1.00 83.62 82 ARG A O 1
ATOM 640 N N . GLY A 1 83 ? -11.481 -0.795 -2.224 1.00 80.81 83 GLY A N 1
ATOM 641 C CA . GLY A 1 83 ? -11.345 0.473 -1.506 1.00 80.81 83 GLY A CA 1
ATOM 642 C C . GLY A 1 83 ? -10.110 1.262 -1.919 1.00 80.81 83 GLY A C 1
ATOM 643 O O . GLY A 1 83 ? -9.506 1.008 -2.956 1.00 80.81 83 GLY A O 1
ATOM 644 N N . THR A 1 84 ? -9.773 2.275 -1.126 1.00 79.25 84 THR A N 1
ATOM 645 C CA . THR A 1 84 ? -8.686 3.222 -1.410 1.00 79.25 84 THR A CA 1
ATOM 646 C C . THR A 1 84 ? -7.956 3.571 -0.118 1.00 79.25 84 THR A C 1
ATOM 648 O O . THR A 1 84 ? -8.521 3.485 0.971 1.00 79.25 84 THR A O 1
ATOM 651 N N . ARG A 1 85 ? -6.687 3.971 -0.217 1.00 80.94 85 ARG A N 1
ATOM 652 C CA . ARG A 1 85 ? -5.859 4.375 0.933 1.00 80.94 85 ARG A CA 1
ATOM 653 C C . ARG A 1 85 ? -5.454 5.835 0.812 1.00 80.94 85 ARG A C 1
ATOM 655 O O . ARG A 1 85 ? -5.415 6.333 -0.304 1.00 80.94 85 ARG A O 1
ATOM 662 N N . PRO A 1 86 ? -5.110 6.552 1.898 1.00 74.56 86 PRO A N 1
ATOM 663 C CA . PRO A 1 86 ? -4.676 7.953 1.865 1.00 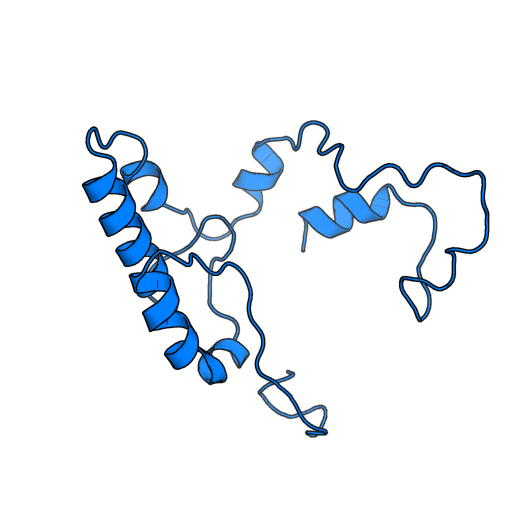74.56 86 PRO A CA 1
ATOM 664 C C . PRO A 1 86 ? -3.579 8.255 0.832 1.00 74.56 86 PRO A C 1
ATOM 666 O O . PRO A 1 86 ? -3.548 9.349 0.279 1.00 74.56 86 PRO A O 1
ATOM 669 N N . TYR A 1 87 ? -2.736 7.263 0.552 1.00 75.12 87 TYR A N 1
ATOM 670 C CA . TYR A 1 87 ? -1.536 7.349 -0.277 1.00 75.12 87 TYR A CA 1
ATOM 671 C C . TYR A 1 87 ? -1.585 6.476 -1.548 1.00 75.12 87 TYR A C 1
ATOM 673 O O . TYR A 1 87 ? -0.614 6.474 -2.299 1.00 75.12 87 TYR A O 1
ATOM 681 N N . ALA A 1 88 ? -2.670 5.729 -1.793 1.00 76.81 88 ALA A N 1
ATOM 682 C CA . ALA A 1 88 ? -2.794 4.861 -2.967 1.00 76.81 88 ALA A CA 1
ATOM 683 C C . ALA A 1 88 ? -4.260 4.670 -3.386 1.00 76.81 88 ALA A C 1
ATOM 685 O O . ALA A 1 88 ? -5.115 4.352 -2.555 1.00 76.81 88 ALA A O 1
ATOM 686 N N . ASP A 1 89 ? -4.541 4.841 -4.677 1.00 74.06 89 ASP A N 1
ATOM 687 C CA . ASP A 1 89 ? -5.881 4.657 -5.249 1.00 74.06 89 ASP A CA 1
ATOM 688 C C . ASP A 1 89 ? -6.106 3.242 -5.788 1.00 74.06 89 ASP A C 1
ATOM 690 O O . ASP A 1 89 ? -7.239 2.763 -5.782 1.00 74.06 89 ASP A O 1
ATOM 694 N N . GLU A 1 90 ? -5.039 2.590 -6.253 1.00 78.31 90 GLU A N 1
ATOM 695 C CA . GLU A 1 90 ? -5.048 1.267 -6.881 1.00 78.31 90 GLU A CA 1
ATOM 696 C C . GLU A 1 90 ? -3.748 0.523 -6.554 1.00 78.31 90 GLU A C 1
ATOM 698 O O . GLU A 1 90 ? -2.737 1.140 -6.200 1.00 78.31 90 GLU A O 1
ATOM 703 N N . LEU A 1 91 ? -3.787 -0.807 -6.643 1.00 80.25 91 LEU A N 1
ATOM 704 C CA . LEU A 1 91 ? -2.601 -1.644 -6.509 1.00 80.25 91 LEU A CA 1
ATOM 705 C C . LEU A 1 91 ? -1.827 -1.685 -7.832 1.00 80.25 91 LEU A C 1
ATOM 707 O O . LEU A 1 91 ? -2.429 -1.988 -8.864 1.00 80.25 91 LEU A O 1
ATOM 711 N N . PRO A 1 92 ? -0.506 -1.443 -7.817 1.00 77.81 92 PRO A N 1
ATOM 712 C CA . PRO A 1 92 ? 0.348 -1.727 -8.963 1.00 77.81 92 PRO A CA 1
ATOM 713 C C . PRO A 1 92 ? 0.270 -3.209 -9.353 1.00 77.81 92 PRO A C 1
ATOM 715 O O . PRO A 1 92 ? 0.203 -4.075 -8.477 1.00 77.81 92 PRO A O 1
ATOM 718 N N . GLY A 1 93 ? 0.341 -3.515 -10.653 1.00 76.94 93 GLY A N 1
ATOM 719 C CA . GLY A 1 93 ? 0.257 -4.892 -11.162 1.00 76.94 93 GLY A CA 1
ATOM 720 C C . GLY A 1 93 ? 1.313 -5.833 -10.567 1.00 76.94 93 GLY A C 1
ATOM 721 O O . GLY A 1 93 ? 1.018 -6.988 -10.264 1.00 76.94 93 GLY A O 1
ATOM 722 N N . GLU A 1 94 ? 2.514 -5.324 -10.285 1.00 80.12 94 GLU A N 1
ATOM 723 C CA . GLU A 1 94 ? 3.590 -6.075 -9.624 1.00 80.12 94 GLU A CA 1
ATOM 724 C C . GLU A 1 94 ? 3.248 -6.522 -8.190 1.00 80.12 94 GLU A C 1
ATOM 726 O O . GLU A 1 94 ? 3.808 -7.495 -7.681 1.00 80.12 94 GLU A O 1
ATOM 731 N N . THR A 1 95 ? 2.297 -5.857 -7.523 1.00 82.25 95 THR A N 1
ATOM 732 C CA . THR A 1 95 ? 1.934 -6.198 -6.141 1.00 82.25 95 THR A CA 1
ATOM 733 C C . THR A 1 95 ? 1.188 -7.531 -6.068 1.00 82.25 95 THR A C 1
ATOM 735 O O . THR A 1 95 ? 1.258 -8.200 -5.040 1.00 82.25 95 THR A O 1
ATOM 738 N N . VAL A 1 96 ? 0.577 -7.994 -7.168 1.00 83.44 96 VAL A N 1
ATOM 739 C CA . VAL A 1 96 ? -0.079 -9.315 -7.259 1.00 83.44 96 VAL A CA 1
ATOM 740 C C . VAL A 1 96 ? 0.882 -10.453 -6.882 1.00 83.44 96 VAL A C 1
ATOM 742 O O . VAL A 1 96 ? 0.476 -11.445 -6.281 1.00 83.44 96 VAL A O 1
ATOM 745 N N . TYR A 1 97 ? 2.180 -10.296 -7.156 1.00 84.69 97 TYR A N 1
ATOM 746 C CA . TYR A 1 97 ? 3.193 -11.315 -6.863 1.00 84.69 97 TYR A CA 1
ATOM 747 C C . TYR A 1 97 ? 3.551 -11.419 -5.373 1.00 84.69 97 TYR A C 1
ATOM 749 O O . TYR A 1 97 ? 4.075 -12.444 -4.938 1.00 84.69 97 TYR A O 1
ATOM 757 N N . VAL A 1 98 ? 3.253 -10.389 -4.576 1.00 88.00 98 VAL A N 1
ATOM 758 C CA . VAL A 1 98 ? 3.566 -10.331 -3.135 1.00 88.00 98 VAL A CA 1
ATOM 759 C C . VAL A 1 98 ? 2.340 -10.118 -2.251 1.00 88.00 98 VAL A C 1
ATOM 761 O O . VAL A 1 98 ? 2.466 -10.177 -1.034 1.00 88.00 98 VAL A O 1
ATOM 764 N N . GLU A 1 99 ? 1.149 -9.933 -2.823 1.00 88.12 99 GLU A N 1
ATOM 765 C CA . GLU A 1 99 ? -0.095 -9.631 -2.102 1.00 88.12 99 GLU A CA 1
ATOM 766 C C . GLU A 1 99 ? -0.340 -10.599 -0.932 1.00 88.12 99 GLU A C 1
ATOM 768 O O . GLU A 1 99 ? -0.607 -10.172 0.192 1.00 88.12 99 GLU A O 1
ATOM 773 N N . HIS A 1 100 ? -0.165 -11.904 -1.166 1.00 87.25 100 HIS A N 1
ATOM 774 C CA . HIS A 1 100 ? -0.339 -12.949 -0.153 1.00 87.25 100 HIS A CA 1
ATOM 775 C C . HIS A 1 100 ? 0.607 -12.800 1.052 1.00 87.25 100 HIS A C 1
ATOM 777 O O . HIS A 1 100 ? 0.221 -13.127 2.174 1.00 87.25 100 HIS A O 1
ATOM 783 N N . LEU A 1 101 ? 1.813 -12.261 0.846 1.00 90.62 101 LEU A N 1
ATOM 784 C CA . LEU A 1 101 ? 2.785 -11.988 1.910 1.00 90.62 101 LEU A CA 1
ATOM 785 C C . LEU A 1 101 ? 2.426 -10.735 2.710 1.00 90.62 101 LEU A C 1
ATOM 787 O O . LEU A 1 101 ? 2.838 -10.600 3.859 1.00 90.62 101 LEU A O 1
ATOM 791 N N . LEU A 1 102 ? 1.657 -9.818 2.119 1.00 92.00 102 LEU A N 1
ATOM 792 C CA . LEU A 1 102 ? 1.284 -8.550 2.740 1.00 92.00 102 LEU A CA 1
ATOM 793 C C . LEU A 1 102 ? 0.021 -8.675 3.600 1.00 92.00 102 LEU A C 1
ATOM 795 O O . LEU A 1 102 ? -0.108 -7.946 4.583 1.00 92.00 102 LEU A O 1
ATOM 799 N N . LYS A 1 103 ? -0.900 -9.596 3.288 1.00 91.62 103 LYS A N 1
ATOM 800 C CA . LYS A 1 103 ? -2.189 -9.706 4.001 1.00 91.62 103 LYS A CA 1
ATOM 801 C C . LYS A 1 103 ? -2.036 -9.976 5.494 1.00 91.62 103 LYS A C 1
ATOM 803 O O . LYS A 1 103 ? -2.609 -9.244 6.299 1.00 91.62 103 LYS A O 1
ATOM 808 N N . LEU A 1 104 ? -1.256 -10.993 5.863 1.00 91.88 104 LEU A N 1
ATOM 809 C CA . LEU A 1 104 ? -1.108 -11.394 7.264 1.00 91.88 104 LEU A CA 1
ATOM 810 C C . LEU A 1 104 ? -0.471 -10.286 8.125 1.00 91.88 104 LEU A C 1
ATOM 812 O O . LEU A 1 104 ? -1.065 -9.941 9.148 1.00 91.88 104 LEU A O 1
ATOM 816 N N . PRO A 1 105 ? 0.651 -9.657 7.723 1.00 92.31 105 PRO A N 1
ATOM 817 C CA . PRO A 1 105 ? 1.196 -8.532 8.474 1.00 92.31 105 PRO A CA 1
ATOM 818 C C . PRO A 1 105 ? 0.206 -7.370 8.625 1.00 92.31 105 PRO A C 1
ATOM 820 O O . PRO A 1 105 ? 0.058 -6.840 9.723 1.00 92.31 105 PRO A O 1
ATOM 823 N N . ASN A 1 106 ? -0.536 -7.013 7.569 1.00 92.62 106 ASN A N 1
ATOM 824 C CA . ASN A 1 106 ? -1.535 -5.939 7.649 1.00 92.62 106 ASN A CA 1
ATOM 825 C C . ASN A 1 106 ? -2.710 -6.289 8.572 1.00 92.62 106 ASN A C 1
ATOM 827 O O . ASN A 1 106 ? -3.208 -5.414 9.275 1.00 92.62 106 ASN A O 1
ATOM 831 N N . ALA A 1 107 ? -3.126 -7.558 8.627 1.00 91.00 107 ALA A N 1
ATOM 832 C CA . ALA A 1 107 ? -4.130 -8.024 9.582 1.00 91.00 107 ALA A CA 1
ATOM 833 C C . ALA A 1 107 ? -3.660 -7.885 11.040 1.00 91.00 107 ALA A C 1
ATOM 835 O O . ALA A 1 107 ? -4.464 -7.617 11.932 1.00 91.00 107 ALA A O 1
ATOM 836 N N . GLN A 1 108 ? -2.353 -8.026 11.266 1.00 92.56 108 GLN A N 1
ATOM 837 C CA . GLN A 1 108 ? -1.702 -7.955 12.576 1.00 92.56 108 GLN A CA 1
ATOM 838 C C . GLN A 1 108 ? -1.237 -6.540 12.958 1.00 92.56 108 GLN A C 1
ATOM 840 O O . GLN A 1 108 ? -0.557 -6.368 13.967 1.00 92.56 108 GLN A O 1
ATOM 845 N N . GLY A 1 109 ? -1.600 -5.522 12.175 1.00 90.75 109 GLY A N 1
ATOM 846 C CA . GLY A 1 109 ? -1.279 -4.126 12.471 1.00 90.75 109 GLY A CA 1
AT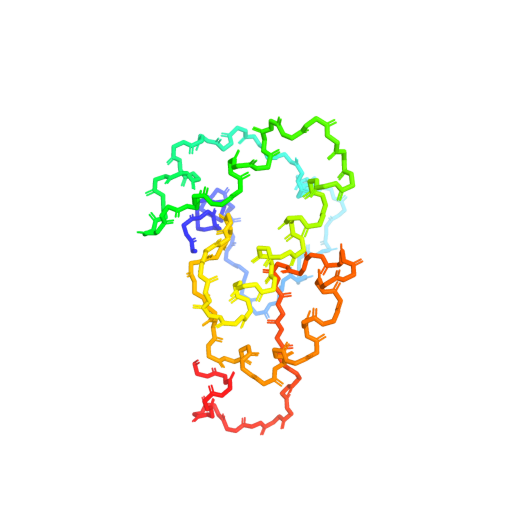OM 847 C C . GLY A 1 109 ? 0.035 -3.618 11.872 1.00 90.75 109 GLY A C 1
ATOM 848 O O . GLY A 1 109 ? 0.425 -2.482 12.140 1.00 90.75 109 GLY A O 1
ATOM 849 N N . LEU A 1 110 ? 0.715 -4.403 11.027 1.00 92.69 110 LEU A N 1
ATOM 850 C CA . LEU A 1 110 ? 1.815 -3.910 10.198 1.00 92.69 110 LEU A CA 1
ATOM 851 C C . LEU A 1 110 ? 1.259 -3.300 8.905 1.00 92.69 110 LEU A C 1
ATOM 853 O O . LEU A 1 110 ? 1.149 -3.950 7.868 1.00 92.69 110 LEU A O 1
ATOM 857 N N . TYR A 1 111 ? 0.912 -2.023 8.992 1.00 90.38 111 TYR A N 1
ATOM 858 C CA . TYR A 1 111 ? 0.265 -1.243 7.941 1.00 90.38 111 TYR A CA 1
ATOM 859 C C . TYR A 1 111 ? 1.226 -0.862 6.799 1.00 90.38 111 TYR A C 1
ATOM 861 O O . TYR A 1 111 ? 1.826 0.215 6.794 1.00 90.38 111 TYR A O 1
ATOM 869 N N . THR A 1 112 ? 1.383 -1.735 5.802 1.00 90.44 112 THR A N 1
ATOM 870 C CA . THR A 1 112 ? 2.348 -1.540 4.704 1.00 90.44 112 THR A CA 1
ATOM 871 C C . THR A 1 112 ? 1.871 -0.491 3.704 1.00 90.44 112 THR A C 1
ATOM 873 O O . THR A 1 112 ? 0.777 -0.622 3.155 1.00 90.44 112 THR A O 1
ATOM 876 N N . ILE A 1 113 ? 2.704 0.503 3.388 1.00 88.25 113 ILE A N 1
ATOM 877 C CA . ILE A 1 113 ? 2.357 1.577 2.438 1.00 88.25 113 ILE A CA 1
ATOM 878 C C . ILE A 1 113 ? 3.013 1.424 1.058 1.00 88.25 113 ILE A C 1
ATOM 880 O O . ILE A 1 113 ? 2.566 2.054 0.104 1.00 88.25 113 ILE A O 1
ATOM 884 N N . ASN A 1 114 ? 4.064 0.604 0.957 1.00 86.94 114 ASN A N 1
ATOM 885 C CA . ASN A 1 114 ? 4.825 0.344 -0.263 1.00 86.94 114 ASN A CA 1
ATOM 886 C C . ASN A 1 114 ? 5.485 -1.048 -0.185 1.00 86.94 114 ASN A C 1
ATOM 888 O O . ASN A 1 114 ? 5.802 -1.512 0.913 1.00 86.94 114 ASN A O 1
ATOM 892 N N . SER A 1 115 ? 5.677 -1.703 -1.326 1.00 87.88 115 SER A N 1
ATOM 893 C CA . SER A 1 115 ? 6.256 -3.045 -1.462 1.00 87.88 115 SER A CA 1
ATOM 894 C C . SER A 1 115 ? 6.652 -3.302 -2.914 1.00 87.88 115 SER A C 1
ATOM 896 O O . SER A 1 115 ? 5.978 -2.802 -3.806 1.00 87.88 115 SER A O 1
ATOM 898 N N . GLN A 1 116 ? 7.657 -4.146 -3.144 1.00 87.44 116 GLN A N 1
ATOM 899 C CA . GLN A 1 116 ? 8.039 -4.615 -4.481 1.00 87.44 116 GLN A CA 1
ATOM 900 C C . GLN A 1 116 ? 8.488 -6.087 -4.413 1.00 87.44 116 GLN A C 1
ATOM 902 O O . GLN A 1 116 ? 9.124 -6.468 -3.419 1.00 87.44 116 GLN A O 1
ATOM 907 N N . PRO A 1 117 ? 8.175 -6.929 -5.414 1.00 86.69 117 PRO A N 1
ATOM 908 C CA . PRO A 1 117 ? 8.705 -8.286 -5.482 1.00 86.69 117 PRO A CA 1
ATOM 909 C C . PRO A 1 117 ? 10.222 -8.281 -5.738 1.00 86.69 117 PRO A C 1
ATOM 911 O O . PRO A 1 117 ? 10.738 -7.384 -6.407 1.00 86.69 117 PRO A O 1
ATOM 914 N N . PRO A 1 118 ? 10.968 -9.293 -5.260 1.00 86.19 118 PRO A N 1
ATOM 915 C CA . PRO A 1 118 ? 12.330 -9.504 -5.727 1.00 86.19 118 PRO A CA 1
ATOM 916 C C . PRO A 1 118 ? 12.316 -9.904 -7.209 1.00 86.19 118 PRO A C 1
ATOM 918 O O . PRO A 1 118 ? 11.567 -10.790 -7.617 1.00 86.19 118 PRO A O 1
ATOM 921 N N . VAL A 1 119 ? 13.181 -9.278 -8.008 1.00 86.50 119 VAL A N 1
ATOM 922 C CA . VAL A 1 119 ? 13.309 -9.539 -9.447 1.00 86.50 119 VAL A CA 1
ATOM 923 C C . VAL A 1 119 ? 14.750 -9.923 -9.761 1.00 86.50 119 VAL A C 1
ATOM 925 O O . VAL A 1 119 ? 15.674 -9.170 -9.458 1.00 86.50 119 VAL A O 1
ATOM 928 N N . ASN A 1 120 ? 14.954 -11.090 -10.376 1.00 90.12 120 ASN A N 1
ATOM 929 C CA . ASN A 1 120 ? 16.286 -11.590 -10.718 1.00 90.12 120 ASN A CA 1
ATOM 930 C C . ASN A 1 120 ? 16.463 -11.713 -12.235 1.00 90.12 120 ASN A C 1
ATOM 932 O O . ASN A 1 120 ? 16.104 -12.731 -12.821 1.00 90.12 120 ASN A O 1
ATOM 936 N N . GLY A 1 121 ? 17.013 -10.669 -12.858 1.00 87.31 121 GLY A N 1
ATOM 937 C CA . GLY A 1 121 ? 17.471 -10.716 -14.251 1.00 87.31 121 GLY A CA 1
ATOM 938 C C . GLY A 1 121 ? 16.390 -11.026 -15.293 1.00 87.31 121 GLY A C 1
ATOM 939 O O . GLY A 1 121 ? 16.710 -11.581 -16.342 1.00 87.31 121 GLY A O 1
ATOM 940 N N . VAL A 1 122 ? 15.119 -10.706 -15.019 1.00 87.12 122 VAL A N 1
ATOM 941 C CA . VAL A 1 122 ? 14.034 -10.893 -15.997 1.00 87.12 122 VAL A CA 1
ATOM 942 C C . VAL A 1 122 ? 14.189 -9.912 -17.169 1.00 87.12 122 VAL A C 1
ATOM 944 O O . VAL A 1 122 ? 14.765 -8.834 -16.990 1.00 87.12 122 VAL A O 1
ATOM 947 N N . PRO A 1 123 ? 13.672 -10.242 -18.365 1.00 89.62 123 PRO A N 1
ATOM 948 C CA . PRO A 1 123 ? 13.636 -9.302 -19.481 1.00 89.62 123 PRO A CA 1
ATOM 949 C C . PRO A 1 123 ? 12.948 -7.986 -19.102 1.00 89.62 123 PRO A C 1
ATOM 951 O O . PRO A 1 123 ? 11.992 -7.982 -18.330 1.00 89.62 123 PRO A O 1
ATOM 954 N N . SER A 1 124 ? 13.374 -6.870 -19.697 1.00 86.81 124 SER A N 1
ATOM 955 C CA . SER A 1 124 ? 12.765 -5.555 -19.443 1.00 86.81 124 SER A CA 1
ATOM 956 C C . SER A 1 124 ? 11.299 -5.454 -19.884 1.00 86.81 124 SER A C 1
ATOM 958 O O . SER A 1 124 ? 10.605 -4.549 -19.452 1.00 86.81 124 SER A O 1
ATOM 960 N N . SER A 1 125 ? 10.833 -6.372 -20.734 1.00 86.81 125 SER A N 1
ATOM 961 C CA . SER A 1 125 ? 9.437 -6.512 -21.174 1.00 86.81 125 SER A CA 1
ATOM 962 C C . SER A 1 125 ? 8.632 -7.496 -20.310 1.00 86.81 125 SER A C 1
ATOM 964 O O . SER A 1 125 ? 7.676 -8.119 -20.772 1.00 86.81 125 SER A O 1
ATOM 966 N N . HIS A 1 126 ? 9.113 -7.818 -19.110 1.00 82.88 126 HIS A N 1
ATOM 967 C CA . HIS A 1 126 ? 8.424 -8.745 -18.225 1.00 82.88 126 HIS A CA 1
ATOM 968 C C . HIS A 1 126 ? 7.382 -7.976 -17.416 1.00 82.88 126 HIS A C 1
ATOM 970 O O . HIS A 1 126 ? 7.731 -7.029 -16.725 1.00 82.88 126 HIS A O 1
ATOM 976 N N . ARG A 1 127 ? 6.134 -8.450 -17.387 1.00 75.31 127 ARG A N 1
ATOM 977 C CA . ARG A 1 127 ? 4.989 -7.787 -16.721 1.00 75.31 127 ARG A CA 1
ATOM 978 C C . ARG A 1 127 ? 5.172 -7.401 -15.245 1.00 75.31 127 ARG A C 1
ATOM 980 O O . ARG A 1 127 ? 4.374 -6.649 -14.710 1.00 75.31 127 ARG A O 1
ATOM 987 N N . VAL A 1 128 ? 6.167 -7.973 -14.566 1.00 74.19 128 VAL A N 1
ATOM 988 C CA . VAL A 1 128 ? 6.518 -7.633 -13.169 1.00 74.19 128 VAL A CA 1
ATOM 989 C C . VAL A 1 128 ? 7.242 -6.287 -13.077 1.00 74.19 128 VAL A C 1
ATOM 991 O O . VAL A 1 128 ? 7.186 -5.663 -12.032 1.00 74.19 128 VAL A O 1
ATOM 994 N N . VAL A 1 129 ? 7.945 -5.872 -14.132 1.00 68.50 129 VAL A N 1
ATOM 995 C CA . VAL A 1 129 ? 8.765 -4.647 -14.174 1.00 68.50 129 VAL A CA 1
ATOM 996 C C . VAL A 1 129 ? 8.261 -3.625 -15.200 1.00 68.50 129 VAL A C 1
ATOM 998 O O . VAL A 1 129 ? 8.917 -2.602 -15.394 1.00 68.50 129 VAL A O 1
ATOM 1001 N N . GLU A 1 130 ? 7.146 -3.926 -15.875 1.00 59.50 130 GLU A N 1
ATOM 1002 C CA . GLU A 1 130 ? 6.465 -3.039 -16.833 1.00 59.50 130 GLU A CA 1
ATOM 1003 C C . GLU A 1 130 ? 5.563 -2.010 -16.142 1.00 59.50 130 GLU A C 1
ATOM 1005 O O . GLU A 1 130 ? 4.883 -2.372 -15.153 1.00 59.50 130 GLU A O 1
#

Foldseek 3Di:
DVVVCVVVVPDPDDDPPDPCPPVPDPDDDPPDPPCPPDPPVCVLQVVDPDDQPQLVVLVPDPDPVVSLQSQLVQLLCQLVVHGADSQGRHDQPLCVVCSVVVNVCSNVRVRDDDDADDDDPDDCPDSNND

pLDDT: mean 72.51, std 17.38, range [34.66, 92.69]

Radius of gyration: 18.96 Å; chains: 1; bounding box: 47×36×43 Å